Protein AF-A0A0A9XYW3-F1 (afdb_monomer)

InterPro domains:
  IPR026983 Dynein heavy chain [PTHR22878] (1-136)
  IPR041228 Dynein heavy cha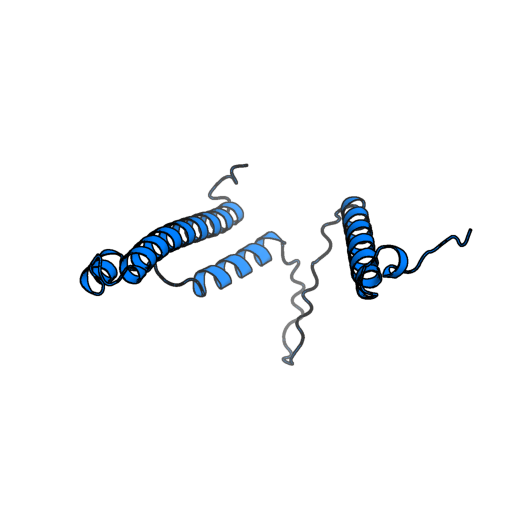in, C-terminal domain [PF18199] (24-136)

Structure (mmCIF, N/CA/C/O backbone):
data_AF-A0A0A9XYW3-F1
#
_entry.id   AF-A0A0A9XYW3-F1
#
loop_
_atom_site.group_PDB
_atom_site.id
_atom_site.type_symbol
_atom_site.label_atom_id
_atom_site.label_alt_id
_atom_site.label_comp_id
_atom_site.label_asym_id
_atom_site.label_entity_id
_atom_site.label_seq_id
_atom_site.pdbx_PDB_ins_code
_atom_site.Cartn_x
_atom_site.Cartn_y
_atom_site.Cartn_z
_atom_site.occupancy
_atom_site.B_iso_or_equiv
_atom_site.auth_seq_id
_atom_site.auth_comp_id
_atom_site.auth_asym_id
_atom_site.auth_atom_id
_atom_site.pdbx_PDB_model_num
ATOM 1 N N . MET A 1 1 ? 27.146 37.185 -13.559 1.00 52.38 1 MET A N 1
ATOM 2 C CA . MET A 1 1 ? 26.652 36.543 -12.320 1.00 52.38 1 MET A CA 1
ATOM 3 C C . MET A 1 1 ? 27.098 35.086 -12.322 1.00 52.38 1 MET A C 1
ATOM 5 O O . MET A 1 1 ? 27.150 34.527 -13.413 1.00 52.38 1 MET A O 1
ATOM 9 N N . PRO A 1 2 ? 27.485 34.499 -11.175 1.00 65.06 2 PRO A N 1
ATOM 10 C CA . PRO A 1 2 ? 27.955 33.113 -11.108 1.00 65.06 2 PRO A CA 1
ATOM 11 C C . PRO A 1 2 ? 26.846 32.137 -11.528 1.00 65.06 2 PRO A C 1
ATOM 13 O O . PRO A 1 2 ? 25.679 32.356 -11.212 1.00 65.06 2 PRO A O 1
ATOM 16 N N . SER A 1 3 ? 27.208 31.081 -12.260 1.00 76.69 3 SER A N 1
ATOM 17 C CA . SER A 1 3 ? 26.272 30.118 -12.864 1.00 76.69 3 SER A CA 1
ATOM 18 C C . SER A 1 3 ? 25.582 29.198 -11.855 1.00 76.69 3 SER A C 1
ATOM 20 O O . SER A 1 3 ? 24.537 28.632 -12.166 1.00 76.69 3 SER A O 1
ATOM 22 N N . GLN A 1 4 ? 26.133 29.062 -10.647 1.00 77.19 4 GLN A N 1
ATOM 23 C CA . GLN A 1 4 ? 25.564 28.248 -9.580 1.00 77.19 4 GLN A CA 1
ATOM 24 C C . GLN A 1 4 ? 25.598 29.029 -8.268 1.00 77.19 4 GLN A C 1
ATOM 26 O O . GLN A 1 4 ? 26.661 29.419 -7.787 1.00 77.19 4 GLN A O 1
ATOM 31 N N . GLN A 1 5 ? 24.414 29.300 -7.719 1.00 80.12 5 GLN A N 1
ATOM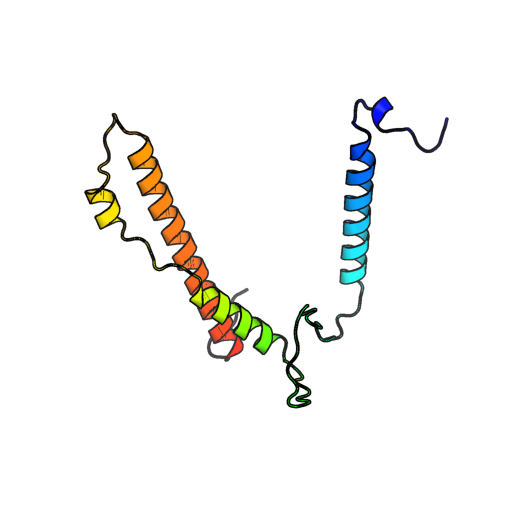 32 C CA . GLN A 1 5 ? 24.243 30.003 -6.450 1.00 80.12 5 GLN A CA 1
ATOM 33 C C . GLN A 1 5 ? 24.020 28.984 -5.326 1.00 80.12 5 GLN A C 1
ATOM 35 O O . GLN A 1 5 ? 23.242 28.045 -5.515 1.00 80.12 5 GLN A O 1
ATOM 40 N N . PRO A 1 6 ? 24.673 29.143 -4.161 1.00 81.19 6 PRO A N 1
ATOM 41 C CA . PRO A 1 6 ? 24.457 28.246 -3.037 1.00 81.19 6 PRO A CA 1
ATOM 42 C C . PRO A 1 6 ? 23.024 28.398 -2.488 1.00 81.19 6 PRO A C 1
ATOM 44 O O . PRO A 1 6 ? 22.461 29.496 -2.525 1.00 81.19 6 PRO A O 1
ATOM 47 N N . PRO A 1 7 ? 22.428 27.322 -1.940 1.00 82.00 7 PRO A N 1
ATOM 48 C CA . PRO A 1 7 ? 21.039 27.312 -1.461 1.00 82.00 7 PRO A CA 1
ATOM 49 C C . PRO A 1 7 ? 20.759 28.342 -0.352 1.00 82.00 7 PRO A C 1
ATOM 51 O O . PRO A 1 7 ? 19.620 28.780 -0.194 1.00 82.00 7 PRO A O 1
ATOM 54 N N . SER A 1 8 ? 21.795 28.805 0.355 1.00 83.56 8 SER A N 1
ATOM 55 C CA . SER A 1 8 ? 21.708 29.859 1.372 1.00 83.56 8 SER A CA 1
ATOM 56 C C . SER A 1 8 ? 21.204 31.201 0.829 1.00 83.56 8 SER A C 1
ATOM 58 O O . SER A 1 8 ? 20.541 31.935 1.557 1.00 83.56 8 SER A O 1
ATOM 60 N N . VAL A 1 9 ? 21.432 31.502 -0.456 1.00 84.19 9 VAL A N 1
ATOM 61 C CA . VAL A 1 9 ? 20.918 32.718 -1.122 1.00 84.19 9 VAL A CA 1
ATOM 62 C C . VAL A 1 9 ? 19.386 32.711 -1.210 1.00 84.19 9 VAL A C 1
ATOM 64 O O . VAL A 1 9 ? 18.762 33.767 -1.243 1.00 84.19 9 VAL A O 1
ATOM 67 N N . PHE A 1 10 ? 18.775 31.525 -1.183 1.00 82.88 10 PHE A N 1
ATOM 68 C CA . PHE A 1 10 ? 17.325 31.324 -1.188 1.00 82.88 10 PHE A CA 1
ATOM 69 C C . PHE A 1 10 ? 16.763 30.997 0.208 1.00 82.88 10 PHE A C 1
ATOM 71 O O . PHE A 1 10 ? 15.613 30.578 0.321 1.00 82.88 10 PHE A O 1
ATOM 78 N N . GLY A 1 11 ? 17.561 31.151 1.273 1.00 88.00 11 GLY A N 1
ATOM 79 C CA . GLY A 1 11 ? 17.157 30.814 2.644 1.00 88.00 11 GLY A CA 1
ATOM 80 C C . GLY A 1 11 ? 17.055 29.308 2.922 1.00 88.00 11 GLY A C 1
ATOM 81 O O . GLY A 1 11 ? 16.433 28.906 3.903 1.00 88.00 11 GLY A O 1
ATOM 82 N N . LEU A 1 12 ? 17.644 28.467 2.067 1.00 89.06 12 LEU A N 1
ATOM 83 C CA . LEU A 1 12 ? 17.619 27.010 2.188 1.00 89.06 12 LEU A CA 1
ATOM 84 C C . LEU A 1 12 ? 18.907 26.484 2.840 1.00 89.06 12 LEU A C 1
ATOM 86 O O . LEU A 1 12 ? 19.993 27.037 2.657 1.00 89.06 12 LEU A O 1
ATOM 90 N N . HIS A 1 13 ? 18.792 25.371 3.569 1.00 91.00 13 HIS A N 1
ATOM 91 C CA . HIS A 1 13 ? 19.948 24.662 4.126 1.00 91.00 13 HIS A CA 1
ATOM 92 C C . HIS A 1 13 ? 20.792 24.036 3.005 1.00 91.00 13 HIS A C 1
ATOM 94 O O . HIS A 1 13 ? 20.263 23.620 1.978 1.00 91.00 13 HIS A O 1
ATOM 100 N N . GLU A 1 14 ? 22.094 23.866 3.230 1.00 84.81 14 GLU A N 1
ATOM 101 C CA . GLU A 1 14 ? 23.035 23.204 2.310 1.00 84.81 14 GLU A CA 1
ATOM 102 C C . GLU A 1 14 ? 22.575 21.809 1.820 1.00 84.81 14 GLU A C 1
ATOM 104 O O . GLU A 1 14 ? 22.773 21.455 0.657 1.00 84.81 14 GLU A O 1
ATOM 109 N N . ASN A 1 15 ? 21.820 21.065 2.643 1.00 88.38 15 ASN A N 1
ATOM 110 C CA . ASN A 1 15 ? 21.233 19.762 2.303 1.00 88.38 15 ASN A CA 1
ATOM 111 C C . ASN A 1 15 ? 20.158 19.842 1.206 1.00 88.38 15 ASN A C 1
ATOM 113 O O . ASN A 1 15 ? 19.783 18.819 0.625 1.00 88.38 15 ASN A O 1
ATOM 117 N N . ALA A 1 16 ? 19.653 21.040 0.899 1.00 89.62 16 ALA A N 1
ATOM 118 C CA . ALA A 1 16 ? 18.752 21.253 -0.225 1.00 89.62 16 ALA A CA 1
ATOM 119 C C . ALA A 1 16 ? 19.433 20.909 -1.556 1.00 89.62 16 ALA A C 1
ATOM 121 O O . ALA A 1 16 ? 18.764 20.386 -2.447 1.00 89.62 16 ALA A O 1
ATOM 122 N N . ASN A 1 17 ? 20.752 21.121 -1.670 1.00 89.12 17 ASN A N 1
ATOM 123 C CA . ASN A 1 17 ? 21.495 20.732 -2.866 1.00 89.12 17 ASN A CA 1
ATOM 124 C C . ASN A 1 17 ? 21.572 19.202 -2.996 1.00 89.12 17 ASN A C 1
ATOM 126 O O . ASN A 1 17 ? 21.240 18.669 -4.046 1.00 89.12 17 ASN A O 1
ATOM 130 N N . ILE A 1 18 ? 21.852 18.485 -1.899 1.00 91.56 18 ILE A N 1
ATOM 131 C CA . ILE A 1 18 ? 21.848 17.008 -1.871 1.00 91.56 18 ILE A CA 1
ATOM 132 C C . ILE A 1 18 ? 20.467 16.453 -2.251 1.00 91.56 18 ILE A C 1
ATOM 134 O O . ILE A 1 18 ? 20.360 15.531 -3.052 1.00 91.56 18 ILE A O 1
ATOM 138 N N . THR A 1 19 ? 19.392 17.030 -1.705 1.00 93.12 19 THR A N 1
ATOM 139 C CA . THR A 1 19 ? 18.014 16.587 -1.988 1.00 93.12 19 THR A CA 1
ATOM 140 C C . THR A 1 19 ? 17.621 16.837 -3.445 1.00 93.12 19 THR A C 1
ATOM 142 O O . THR A 1 19 ? 16.872 16.056 -4.033 1.00 93.12 19 THR A O 1
ATOM 145 N N . LYS A 1 20 ? 18.092 17.944 -4.028 1.00 92.19 20 LYS A N 1
ATOM 146 C CA . LYS A 1 20 ? 17.910 18.240 -5.449 1.00 92.19 20 LYS A CA 1
ATOM 147 C C . LYS A 1 20 ? 18.657 17.214 -6.300 1.00 92.19 20 LYS A C 1
ATOM 149 O O . LYS A 1 20 ? 18.027 16.579 -7.137 1.00 92.19 20 LYS A O 1
ATOM 154 N N . ASP A 1 21 ? 19.942 17.010 -6.034 1.00 93.62 21 ASP A N 1
ATOM 155 C CA . ASP A 1 21 ? 20.793 16.129 -6.832 1.00 93.62 21 ASP A CA 1
ATOM 156 C C . ASP A 1 21 ? 20.331 14.658 -6.746 1.00 93.62 21 ASP A C 1
ATOM 158 O O . ASP A 1 21 ? 20.282 13.972 -7.764 1.00 93.62 21 ASP A O 1
ATOM 162 N N . ASP A 1 22 ? 19.886 14.181 -5.574 1.00 95.94 22 ASP A N 1
ATOM 163 C CA . ASP A 1 2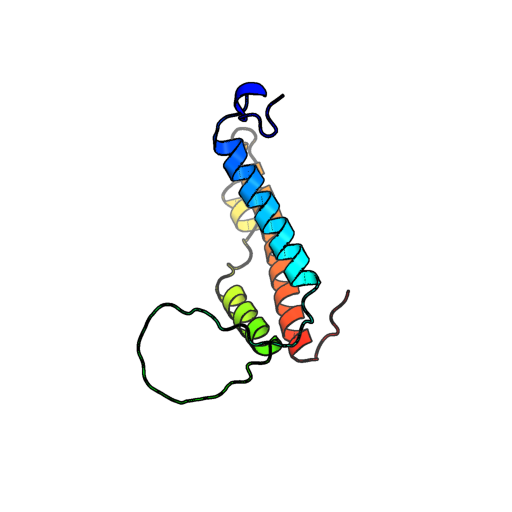2 ? 19.278 12.845 -5.414 1.00 95.94 22 ASP A CA 1
ATOM 164 C C . ASP A 1 22 ? 17.957 12.716 -6.191 1.00 95.94 22 ASP A C 1
ATOM 166 O O . ASP A 1 22 ? 17.717 11.702 -6.852 1.00 95.94 22 ASP A O 1
ATOM 170 N N . ARG A 1 23 ? 17.109 13.753 -6.178 1.00 95.12 23 ARG A N 1
ATOM 171 C CA . ARG A 1 23 ? 15.869 13.762 -6.968 1.00 95.12 23 ARG A CA 1
ATOM 172 C C . ARG A 1 23 ? 16.168 13.715 -8.466 1.00 95.12 23 ARG A C 1
ATOM 174 O O . ARG A 1 23 ? 15.554 12.912 -9.170 1.00 95.12 23 ARG A O 1
ATOM 181 N N . ASP A 1 24 ? 17.095 14.542 -8.937 1.00 96.06 24 ASP A N 1
ATOM 182 C CA . ASP A 1 24 ? 17.464 14.638 -10.351 1.00 96.06 24 ASP A CA 1
ATOM 183 C C . ASP A 1 24 ? 18.115 13.329 -10.833 1.00 96.06 24 ASP A C 1
ATOM 185 O O . ASP A 1 24 ? 17.744 12.799 -11.883 1.00 96.06 24 ASP A O 1
ATOM 189 N N . ALA A 1 25 ? 19.000 12.734 -10.024 1.00 96.69 25 ALA A N 1
ATOM 190 C CA . ALA A 1 25 ? 19.606 11.435 -10.308 1.00 96.69 25 ALA A CA 1
ATOM 191 C C . ALA A 1 25 ? 18.558 10.315 -10.400 1.00 96.69 25 ALA A C 1
ATOM 193 O O . ALA A 1 25 ? 18.575 9.529 -11.350 1.00 96.69 25 ALA A O 1
ATOM 194 N N . ARG A 1 26 ? 17.604 10.252 -9.458 1.00 95.88 26 ARG A N 1
ATOM 195 C CA . ARG A 1 26 ? 16.501 9.272 -9.498 1.00 95.88 26 ARG A CA 1
ATOM 196 C C . ARG A 1 26 ? 15.611 9.464 -10.716 1.00 95.88 26 ARG A C 1
ATOM 198 O O . ARG A 1 26 ? 15.184 8.480 -11.316 1.00 95.88 26 ARG A O 1
ATOM 205 N N . LEU A 1 27 ? 15.327 10.710 -11.086 1.00 96.75 27 LEU A N 1
ATOM 206 C CA . LEU A 1 27 ? 14.535 11.022 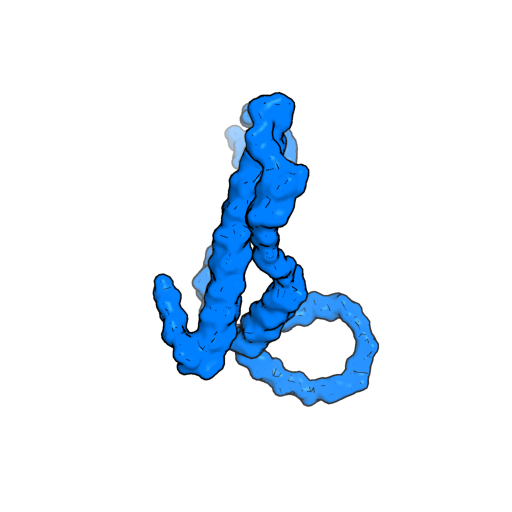-12.270 1.00 96.75 27 LEU A CA 1
ATOM 207 C C . LEU A 1 27 ? 15.235 10.528 -13.539 1.00 96.75 27 LEU A C 1
ATOM 209 O O . LEU A 1 27 ? 14.606 9.844 -14.345 1.00 96.75 27 LEU A O 1
ATOM 213 N N . LEU A 1 28 ? 16.533 10.804 -13.685 1.00 96.44 28 LEU A N 1
ATOM 214 C CA . LEU A 1 28 ? 17.326 10.349 -14.827 1.00 96.44 28 LEU A CA 1
ATOM 215 C C . LEU A 1 28 ? 17.401 8.819 -14.879 1.00 96.44 28 LEU A C 1
ATOM 217 O O . LEU A 1 28 ? 17.185 8.228 -15.939 1.00 96.44 28 LEU A O 1
ATOM 221 N N . LEU A 1 29 ? 17.650 8.167 -13.741 1.00 95.56 29 LEU A N 1
ATOM 222 C CA . LEU A 1 29 ? 17.716 6.709 -13.656 1.00 95.56 29 LEU A CA 1
ATOM 223 C C . LEU A 1 29 ? 16.380 6.065 -14.056 1.00 95.56 29 LEU A C 1
ATOM 225 O O . LEU A 1 29 ? 16.363 5.135 -14.859 1.00 95.56 29 LEU A O 1
ATOM 229 N N . ASN A 1 30 ? 15.259 6.601 -13.565 1.00 93.06 30 ASN A N 1
ATOM 230 C CA . ASN A 1 30 ? 13.924 6.137 -13.940 1.00 93.06 30 ASN A CA 1
ATOM 231 C C . ASN A 1 30 ? 13.647 6.354 -15.430 1.00 93.06 30 ASN A C 1
ATOM 233 O O . ASN A 1 30 ? 13.170 5.440 -16.098 1.00 93.06 30 ASN A O 1
ATOM 237 N N . ALA A 1 31 ? 13.978 7.529 -15.972 1.00 93.06 31 ALA A N 1
ATOM 238 C CA . ALA A 1 31 ? 13.818 7.814 -17.396 1.00 93.06 31 ALA A CA 1
ATOM 239 C C . ALA A 1 31 ? 14.650 6.855 -18.262 1.00 93.06 31 ALA A C 1
ATOM 241 O O . ALA A 1 31 ? 14.165 6.354 -19.272 1.00 93.06 31 ALA A O 1
ATOM 242 N N . THR A 1 32 ? 15.870 6.539 -17.831 1.00 92.88 32 THR A N 1
ATOM 243 C CA . THR A 1 32 ? 16.749 5.584 -18.517 1.00 92.88 32 THR A CA 1
ATOM 244 C C . THR A 1 32 ? 16.198 4.161 -18.445 1.00 92.88 32 THR A C 1
ATOM 246 O O . THR A 1 32 ? 16.206 3.445 -19.439 1.00 92.88 32 THR A O 1
ATOM 249 N N . LEU A 1 33 ? 15.665 3.741 -17.296 1.00 88.81 33 LEU A N 1
ATOM 250 C CA . LEU A 1 33 ? 15.034 2.427 -17.146 1.00 88.81 33 LEU A CA 1
ATOM 251 C C . LEU A 1 33 ? 13.799 2.290 -18.051 1.00 88.81 33 LEU A C 1
ATOM 253 O O . LEU A 1 33 ? 13.571 1.225 -18.618 1.00 88.81 33 LEU A O 1
ATOM 257 N N . LEU A 1 34 ? 13.030 3.369 -18.232 1.00 87.75 34 LEU A N 1
ATOM 258 C CA . LEU A 1 34 ? 11.875 3.393 -19.135 1.00 87.75 34 LEU A CA 1
ATOM 259 C C . LEU A 1 34 ? 12.261 3.289 -20.618 1.00 87.75 34 LEU A C 1
ATOM 261 O O . LEU A 1 34 ? 11.486 2.736 -21.396 1.00 87.75 34 LEU A O 1
ATOM 265 N N . THR A 1 35 ? 13.422 3.815 -21.020 1.00 87.50 35 THR A N 1
ATOM 266 C CA . THR A 1 35 ? 13.901 3.747 -22.412 1.00 87.50 35 THR A CA 1
ATOM 267 C C . THR A 1 35 ? 14.686 2.478 -22.719 1.00 87.50 35 THR A C 1
ATOM 269 O O . THR A 1 35 ? 14.836 2.123 -23.890 1.00 87.50 35 THR A O 1
ATOM 272 N N . GLN A 1 36 ? 15.172 1.768 -21.698 1.00 83.44 36 GLN A N 1
ATOM 273 C CA . GLN A 1 36 ? 15.831 0.484 -21.894 1.00 83.44 36 GLN A CA 1
ATOM 274 C C . GLN A 1 36 ? 14.842 -0.538 -22.478 1.00 83.44 36 GLN A C 1
ATOM 276 O O . GLN A 1 36 ? 13.742 -0.715 -21.940 1.00 83.44 36 GLN A O 1
ATOM 281 N N . PRO A 1 37 ? 15.209 -1.252 -23.563 1.00 79.00 37 PRO A N 1
ATOM 282 C CA . PRO A 1 37 ? 14.400 -2.353 -24.050 1.00 79.00 37 PRO A CA 1
ATOM 283 C C . PRO A 1 37 ? 14.308 -3.375 -22.922 1.00 79.00 37 PRO A C 1
ATOM 285 O O . PRO A 1 37 ? 15.321 -3.922 -22.487 1.00 79.00 37 PRO A O 1
ATOM 288 N N . ARG A 1 38 ? 13.089 -3.626 -22.434 1.00 64.38 38 ARG A N 1
ATOM 289 C CA . ARG A 1 38 ? 12.818 -4.667 -21.440 1.00 64.38 38 ARG A CA 1
ATOM 290 C C . ARG A 1 38 ? 12.994 -6.032 -22.107 1.00 64.38 38 ARG A C 1
ATOM 292 O O . ARG A 1 38 ? 12.024 -6.743 -22.347 1.00 64.38 38 ARG A O 1
ATOM 299 N N . GLN A 1 39 ? 14.231 -6.406 -22.431 1.00 55.12 39 GLN A N 1
ATOM 300 C CA . GLN A 1 39 ? 14.577 -7.816 -22.485 1.00 55.12 39 GLN A CA 1
ATOM 301 C C . GLN A 1 39 ? 14.247 -8.368 -21.101 1.00 55.12 39 GLN A C 1
ATOM 303 O O . GLN A 1 39 ? 14.482 -7.703 -20.093 1.00 55.12 39 GLN A O 1
ATOM 308 N N . SER A 1 40 ? 13.633 -9.543 -21.042 1.00 51.44 40 SER A N 1
ATOM 309 C CA . SER A 1 40 ? 13.377 -10.260 -19.797 1.00 51.44 40 SER A CA 1
ATOM 310 C C . SER A 1 40 ? 14.714 -10.682 -19.172 1.00 51.44 40 SER A C 1
ATOM 312 O O . SER A 1 40 ? 15.084 -11.851 -19.198 1.00 51.44 40 SER A O 1
ATOM 314 N N . SER A 1 41 ? 15.498 -9.720 -18.690 1.00 45.12 41 SER A N 1
ATOM 315 C CA . SER A 1 41 ? 16.769 -9.942 -18.032 1.00 45.12 41 SER A CA 1
ATOM 316 C C . SER A 1 41 ? 16.481 -10.256 -16.575 1.00 45.12 41 SER A C 1
ATOM 318 O O . SER A 1 41 ? 15.949 -9.423 -15.838 1.00 45.12 41 SER A O 1
ATOM 320 N N . SER A 1 42 ? 16.813 -11.488 -16.205 1.00 45.31 42 SER A N 1
ATOM 321 C CA . SER A 1 42 ? 16.915 -12.023 -14.856 1.00 45.31 42 SER A CA 1
ATOM 322 C C . SER A 1 42 ? 17.178 -10.955 -13.798 1.00 45.31 42 SER A C 1
ATOM 324 O O . SER A 1 42 ? 18.235 -10.326 -13.768 1.00 45.31 42 SER A O 1
ATOM 326 N N . PHE A 1 43 ? 16.223 -10.799 -12.886 1.00 44.56 43 PHE A N 1
ATOM 327 C CA . PHE A 1 43 ? 16.457 -10.130 -11.617 1.00 44.56 43 PHE A CA 1
ATOM 328 C C . PHE A 1 43 ? 17.375 -11.037 -10.788 1.00 44.56 43 PHE A C 1
ATOM 330 O O . PHE A 1 43 ? 16.919 -12.000 -10.173 1.00 44.56 43 PHE A O 1
ATOM 337 N N . ILE A 1 44 ? 18.685 -10.784 -10.834 1.00 44.94 44 ILE A N 1
ATOM 338 C CA . ILE A 1 44 ? 19.644 -11.398 -9.915 1.00 44.94 44 ILE A CA 1
ATOM 339 C C . ILE A 1 44 ? 19.333 -10.834 -8.533 1.00 44.94 44 ILE A C 1
ATOM 341 O O . ILE A 1 44 ? 19.599 -9.671 -8.235 1.00 44.94 44 ILE A O 1
ATOM 345 N N . SER A 1 45 ? 18.727 -11.664 -7.692 1.00 48.53 45 SER A N 1
ATOM 346 C CA . SER A 1 45 ? 18.585 -11.387 -6.274 1.00 48.53 45 SER A CA 1
ATOM 347 C C . SER A 1 45 ? 19.976 -11.338 -5.647 1.00 48.53 45 SER A C 1
ATOM 349 O O . SER A 1 45 ? 20.638 -12.367 -5.510 1.00 48.53 45 SER A O 1
ATOM 351 N N . SER A 1 46 ? 20.419 -10.153 -5.236 1.00 42.50 46 SER A N 1
ATOM 352 C CA . SER A 1 46 ? 21.527 -9.991 -4.299 1.00 42.50 46 SER A CA 1
ATOM 353 C C . SER A 1 46 ? 21.094 -10.495 -2.920 1.00 42.50 46 SER A C 1
ATOM 355 O O . SER A 1 46 ? 20.677 -9.725 -2.057 1.00 42.50 46 SER A O 1
ATOM 357 N N . SER A 1 47 ? 21.148 -11.811 -2.727 1.00 44.75 47 SER A N 1
ATOM 358 C CA . SER A 1 47 ? 21.131 -12.445 -1.414 1.00 44.75 47 SER A CA 1
ATOM 359 C C . SER A 1 47 ? 22.539 -12.379 -0.825 1.00 44.75 47 SER A C 1
ATOM 361 O O . SER A 1 47 ? 23.411 -13.184 -1.156 1.00 44.75 47 SER A O 1
ATOM 363 N N . THR A 1 48 ? 22.785 -11.397 0.033 1.00 42.94 48 THR A N 1
ATOM 364 C CA . THR A 1 48 ? 23.925 -11.405 0.947 1.00 42.94 48 THR A CA 1
ATOM 365 C C . THR A 1 48 ? 23.734 -12.512 1.987 1.00 42.94 48 THR A C 1
ATOM 367 O O . THR A 1 48 ? 22.721 -12.534 2.680 1.00 42.94 48 THR A O 1
ATOM 370 N N . SER A 1 49 ? 24.760 -13.368 2.114 1.00 44.12 49 SER A N 1
ATOM 371 C CA . SER A 1 49 ? 24.982 -14.442 3.110 1.00 44.12 49 SER A CA 1
ATOM 372 C C . SER A 1 49 ? 24.027 -15.650 3.034 1.00 44.12 49 SER A C 1
ATOM 374 O O . SER A 1 49 ? 22.823 -15.490 2.946 1.00 44.12 49 SER A O 1
ATOM 376 N N . SER A 1 50 ? 24.455 -16.913 3.067 1.00 42.09 50 SER A N 1
ATOM 377 C CA . SER A 1 50 ? 25.756 -17.524 3.356 1.00 42.09 50 SER A CA 1
ATOM 378 C C . SER A 1 50 ? 25.681 -19.017 3.002 1.00 42.09 50 SER A C 1
ATOM 380 O O . SER A 1 50 ? 24.701 -19.675 3.330 1.00 42.09 50 SER A O 1
ATOM 382 N N . HIS A 1 51 ? 26.727 -19.518 2.341 1.00 40.97 51 HIS A N 1
ATOM 383 C CA . HIS A 1 51 ? 27.226 -20.901 2.348 1.00 40.97 51 HIS A CA 1
ATOM 384 C C . HIS A 1 51 ? 26.207 -22.050 2.543 1.00 40.97 51 HIS A C 1
ATOM 386 O O . HIS A 1 51 ? 25.938 -22.481 3.659 1.00 40.97 51 HIS A O 1
ATOM 392 N N . SER A 1 52 ? 25.769 -22.666 1.444 1.00 38.25 52 SER A N 1
ATOM 393 C CA . SER A 1 52 ? 25.791 -24.131 1.342 1.00 38.25 52 SER A CA 1
ATOM 394 C C . SER A 1 52 ? 25.784 -24.570 -0.122 1.00 38.25 52 SER A C 1
ATOM 396 O O . SER A 1 52 ? 24.961 -24.172 -0.941 1.00 38.25 52 SER A O 1
ATOM 398 N N . THR A 1 53 ? 26.789 -25.367 -0.448 1.00 43.00 53 THR A N 1
ATOM 399 C CA . THR A 1 53 ? 26.972 -26.102 -1.692 1.00 43.00 53 THR A CA 1
ATOM 400 C C . THR A 1 53 ? 25.817 -27.070 -1.923 1.00 43.00 53 THR A C 1
ATOM 402 O O . THR A 1 53 ? 25.704 -28.047 -1.190 1.00 43.00 53 THR A O 1
ATOM 405 N N . SER A 1 54 ? 24.998 -26.855 -2.952 1.00 34.72 54 SER A N 1
ATOM 406 C CA . SER A 1 54 ? 24.389 -27.946 -3.724 1.00 34.72 54 SER A CA 1
ATOM 407 C C . SER A 1 54 ? 23.620 -27.410 -4.933 1.00 34.72 54 SER A C 1
ATOM 409 O O . SER A 1 54 ? 22.852 -26.464 -4.840 1.00 34.72 54 SER A O 1
ATOM 411 N N . VAL A 1 55 ? 23.855 -28.072 -6.064 1.00 34.94 55 VAL A N 1
ATOM 412 C CA . VAL A 1 55 ? 23.079 -28.025 -7.305 1.00 34.94 55 VAL A CA 1
ATOM 413 C C . VAL A 1 55 ? 22.990 -26.653 -7.972 1.00 34.94 55 VAL A C 1
ATOM 415 O O . VAL A 1 55 ? 22.134 -25.813 -7.728 1.00 34.94 55 VAL A O 1
ATOM 418 N N . GLN A 1 56 ? 23.881 -26.533 -8.944 1.00 34.94 56 GLN A N 1
ATOM 419 C CA . GLN A 1 56 ? 23.765 -25.825 -10.207 1.00 34.94 56 GLN A CA 1
ATOM 420 C C . GLN A 1 56 ? 22.403 -26.103 -10.885 1.00 34.94 56 GLN A C 1
ATOM 422 O O . GLN A 1 56 ? 22.330 -26.751 -11.923 1.00 34.94 56 GLN A O 1
ATOM 427 N N . GLN A 1 57 ? 21.300 -25.639 -10.297 1.00 38.00 57 GLN A N 1
ATOM 428 C CA . GLN A 1 57 ? 20.021 -25.536 -10.974 1.00 38.00 57 GLN A CA 1
ATOM 429 C C . GLN A 1 57 ? 19.969 -24.130 -11.552 1.00 38.00 57 GLN A C 1
ATOM 431 O O . GLN A 1 57 ? 19.645 -23.147 -10.893 1.00 38.00 57 GLN A O 1
ATOM 436 N N . SER A 1 58 ? 20.377 -24.054 -12.814 1.00 39.59 58 SER A N 1
ATOM 437 C CA . SER A 1 58 ? 19.924 -23.036 -13.749 1.00 39.59 58 SER A CA 1
ATOM 438 C C . SER A 1 58 ? 18.396 -22.975 -13.672 1.00 39.59 58 SER A C 1
ATOM 440 O O . SER A 1 58 ? 17.691 -23.732 -14.333 1.00 39.59 58 SER A O 1
ATOM 442 N N . ILE A 1 59 ? 17.862 -22.126 -12.800 1.00 44.22 59 ILE A N 1
ATOM 443 C CA . ILE A 1 59 ? 16.443 -21.819 -12.811 1.00 44.22 59 ILE A CA 1
ATOM 444 C C . ILE A 1 59 ? 16.343 -20.508 -13.575 1.00 44.22 59 ILE A C 1
ATOM 446 O O . ILE A 1 59 ? 16.523 -19.420 -13.026 1.00 44.22 59 ILE A O 1
ATOM 450 N N . ASN A 1 60 ? 16.067 -20.636 -14.875 1.00 46.53 60 ASN A N 1
ATOM 451 C CA . ASN A 1 60 ? 15.171 -19.733 -15.591 1.00 46.53 60 ASN A CA 1
ATOM 452 C C . ASN A 1 60 ? 13.929 -19.528 -14.714 1.00 46.53 60 ASN A C 1
ATOM 454 O O . ASN A 1 60 ? 12.933 -20.236 -14.842 1.00 46.53 60 ASN A O 1
ATOM 458 N N . THR A 1 61 ? 14.038 -18.671 -13.703 1.00 56.09 61 THR A N 1
ATOM 459 C CA . THR A 1 61 ? 12.985 -18.521 -12.712 1.00 56.09 61 THR A CA 1
ATOM 460 C C . THR A 1 61 ? 12.049 -17.536 -13.347 1.00 56.09 61 THR A C 1
ATOM 462 O O . THR A 1 61 ? 12.297 -16.332 -13.307 1.00 56.09 61 THR A O 1
ATOM 465 N N . ASP A 1 62 ? 11.039 -18.068 -14.032 1.00 70.44 62 ASP A N 1
ATOM 466 C CA . ASP A 1 62 ? 10.004 -17.258 -14.646 1.00 70.44 62 ASP A CA 1
ATOM 467 C C . ASP A 1 62 ? 9.607 -16.151 -13.663 1.00 70.44 62 ASP A C 1
ATOM 469 O O . ASP A 1 62 ? 9.378 -16.445 -12.481 1.00 70.44 62 ASP A O 1
ATOM 473 N N . PRO A 1 63 ? 9.494 -14.887 -14.108 1.00 73.31 63 PRO A N 1
ATOM 474 C CA . PRO A 1 63 ? 9.137 -13.780 -13.219 1.00 73.31 63 PRO A CA 1
ATOM 475 C C . PRO A 1 63 ? 7.840 -14.081 -12.452 1.00 73.31 63 PRO A C 1
ATOM 477 O O . PRO A 1 63 ? 7.671 -13.688 -11.302 1.00 73.31 63 PRO A O 1
ATOM 480 N N . LYS A 1 64 ? 6.961 -14.888 -13.053 1.00 78.25 64 LYS A N 1
ATOM 481 C CA . LYS A 1 64 ? 5.743 -15.430 -12.447 1.00 78.25 64 LYS A CA 1
ATOM 482 C C . LYS A 1 64 ? 6.010 -16.282 -11.196 1.00 78.25 64 LYS A C 1
ATOM 484 O O . LYS A 1 64 ? 5.310 -16.128 -10.200 1.00 78.25 64 LYS A O 1
ATOM 489 N N . CYS A 1 65 ? 7.021 -17.150 -11.209 1.00 76.44 65 CYS A N 1
ATOM 490 C CA . CYS A 1 65 ? 7.360 -18.017 -10.078 1.00 76.44 65 CYS A CA 1
ATOM 491 C C . CYS A 1 65 ? 7.919 -17.208 -8.892 1.00 76.44 65 CYS A C 1
ATOM 493 O O . CYS A 1 65 ? 7.522 -17.428 -7.747 1.00 76.44 65 CYS A O 1
ATOM 495 N N . VAL A 1 66 ? 8.752 -16.197 -9.166 1.00 83.19 66 VAL A N 1
ATOM 496 C CA . VAL A 1 66 ? 9.278 -15.279 -8.136 1.00 83.19 66 VAL A CA 1
ATOM 497 C C . VAL A 1 66 ? 8.153 -14.473 -7.483 1.00 83.19 66 VAL A C 1
ATOM 499 O O . VAL A 1 66 ? 8.093 -14.363 -6.254 1.00 83.19 66 VAL A O 1
ATOM 502 N N . VAL A 1 67 ? 7.219 -13.955 -8.288 1.00 84.56 67 VAL A N 1
ATOM 503 C CA . VAL A 1 67 ? 6.042 -13.232 -7.783 1.00 84.56 67 VAL A CA 1
ATOM 504 C C . VAL A 1 67 ? 5.160 -14.157 -6.944 1.00 84.56 67 VAL A C 1
ATOM 506 O O . VAL A 1 67 ? 4.729 -13.764 -5.862 1.00 84.56 67 VAL A O 1
ATOM 509 N N . LYS A 1 68 ? 4.951 -15.407 -7.379 1.00 84.56 68 LYS A N 1
ATOM 510 C CA . LYS A 1 68 ? 4.184 -16.409 -6.625 1.00 84.56 68 LYS A CA 1
ATOM 511 C C . LYS A 1 68 ? 4.825 -16.726 -5.272 1.00 84.56 68 LYS A C 1
ATOM 513 O O . LYS A 1 68 ? 4.132 -16.686 -4.259 1.00 84.56 68 LYS A O 1
ATOM 518 N N . SER A 1 69 ? 6.134 -16.986 -5.245 1.00 84.88 69 SER A N 1
ATOM 519 C CA . SER A 1 69 ? 6.900 -17.239 -4.015 1.00 84.88 69 SER A CA 1
ATOM 520 C C . SER A 1 69 ? 6.789 -16.065 -3.038 1.00 84.88 69 SER A C 1
ATOM 522 O O . SER A 1 69 ? 6.390 -16.232 -1.882 1.00 84.88 69 SER A O 1
ATOM 524 N N . THR A 1 70 ? 7.019 -14.847 -3.532 1.00 85.88 70 THR A N 1
ATOM 525 C CA . THR A 1 70 ? 6.902 -13.628 -2.725 1.00 85.88 70 THR A CA 1
ATOM 526 C C . THR A 1 70 ? 5.485 -13.457 -2.175 1.00 85.88 70 THR A C 1
ATOM 528 O O . THR A 1 70 ? 5.320 -13.212 -0.982 1.00 85.88 70 THR A O 1
ATOM 531 N N . ALA A 1 71 ? 4.451 -13.657 -3.000 1.00 85.12 71 ALA A N 1
ATOM 532 C CA . ALA A 1 71 ? 3.058 -13.578 -2.566 1.00 85.12 71 ALA A CA 1
ATOM 533 C C . ALA A 1 71 ? 2.735 -14.609 -1.472 1.00 85.12 71 ALA A C 1
ATOM 535 O O . ALA A 1 71 ? 2.098 -14.265 -0.478 1.00 85.12 71 ALA A O 1
ATOM 536 N N . THR A 1 72 ? 3.218 -15.851 -1.598 1.00 85.44 72 THR A N 1
ATOM 537 C CA . THR A 1 72 ? 3.029 -16.876 -0.558 1.00 85.44 72 THR A CA 1
ATOM 538 C C . THR A 1 72 ? 3.739 -16.528 0.746 1.00 85.44 72 THR A C 1
ATOM 540 O O . THR A 1 72 ? 3.161 -16.699 1.817 1.00 85.44 72 THR A O 1
ATOM 543 N N . HIS A 1 73 ? 4.948 -15.974 0.669 1.00 88.88 73 HIS A N 1
ATOM 544 C CA . HIS A 1 73 ? 5.696 -15.546 1.845 1.00 88.88 73 HIS A CA 1
ATOM 545 C C . HIS A 1 73 ? 5.018 -14.363 2.556 1.00 88.88 73 HIS A C 1
ATOM 547 O O . HIS A 1 73 ? 4.971 -14.324 3.784 1.00 88.88 73 HIS A O 1
ATOM 553 N N . VAL A 1 74 ? 4.429 -13.424 1.806 1.00 87.06 74 VAL A N 1
ATOM 554 C CA . VAL A 1 74 ? 3.633 -12.329 2.383 1.00 87.06 74 VAL A CA 1
ATOM 555 C C . VAL A 1 74 ? 2.357 -12.866 3.033 1.00 87.06 74 VAL A C 1
ATOM 557 O O . VAL A 1 74 ? 2.065 -12.494 4.165 1.00 87.06 74 VAL A O 1
ATOM 560 N N . LEU A 1 75 ? 1.637 -13.785 2.379 1.00 86.19 75 LEU A N 1
ATOM 561 C CA . LEU A 1 75 ? 0.429 -14.408 2.940 1.00 86.19 75 LEU A CA 1
ATOM 562 C C . LEU A 1 75 ? 0.695 -15.116 4.275 1.00 86.19 75 LEU A C 1
ATOM 564 O O . LEU A 1 75 ? -0.131 -15.032 5.175 1.00 86.19 75 LEU A O 1
ATOM 568 N N . GLN A 1 76 ? 1.852 -15.766 4.428 1.00 87.94 76 GLN A N 1
ATOM 569 C CA . GLN A 1 76 ? 2.244 -16.423 5.681 1.00 87.94 76 GLN A CA 1
ATOM 570 C C . GLN A 1 76 ? 2.524 -15.446 6.829 1.00 87.94 76 GLN A C 1
ATOM 572 O O . GLN A 1 76 ? 2.433 -15.830 7.991 1.00 87.94 76 GLN A O 1
ATOM 577 N N . ARG A 1 77 ? 2.886 -14.196 6.523 1.00 88.81 77 ARG A N 1
ATOM 578 C CA . ARG A 1 77 ? 3.194 -13.168 7.529 1.00 88.81 77 ARG A CA 1
ATOM 579 C C . ARG A 1 77 ? 1.991 -12.313 7.911 1.00 88.81 77 ARG A C 1
ATOM 581 O O . ARG A 1 77 ? 2.085 -11.556 8.876 1.00 88.81 77 ARG A O 1
ATOM 588 N N . LEU A 1 78 ? 0.897 -12.379 7.154 1.00 86.50 78 LEU A N 1
ATOM 589 C CA . LEU A 1 78 ? -0.277 -11.564 7.433 1.00 86.50 78 LEU A CA 1
ATOM 590 C C . LEU A 1 78 ? -1.017 -12.096 8.669 1.00 86.50 78 LEU A C 1
ATOM 592 O O 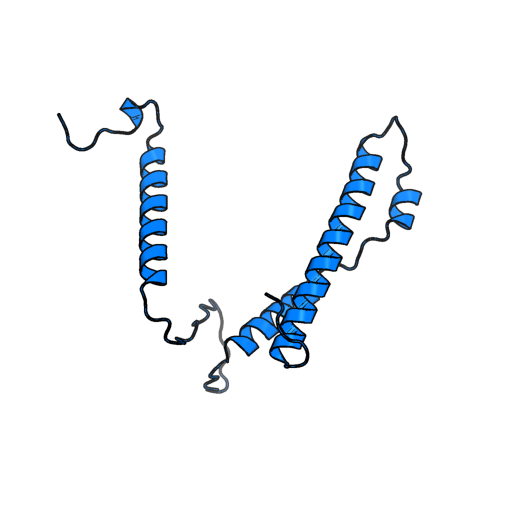. LEU A 1 78 ? -1.303 -13.292 8.742 1.00 86.50 78 LEU A O 1
ATOM 596 N N . PRO A 1 79 ? -1.355 -11.225 9.637 1.00 87.00 79 PRO A N 1
ATOM 597 C CA . PRO A 1 79 ? -2.190 -11.615 10.760 1.00 87.00 79 PRO A CA 1
ATOM 598 C C . PRO A 1 79 ? -3.616 -11.933 10.289 1.00 87.00 79 PRO A C 1
ATOM 600 O O . PRO A 1 79 ? -4.099 -11.402 9.285 1.00 87.00 79 PRO A O 1
ATOM 603 N N . SER A 1 80 ? -4.309 -12.787 11.042 1.00 86.06 80 SER A N 1
ATOM 604 C CA . SER A 1 80 ? -5.739 -13.030 10.847 1.00 86.06 80 SER A CA 1
ATOM 605 C C . SER A 1 80 ? -6.552 -11.760 11.103 1.00 86.06 80 SER A C 1
ATOM 607 O O . SER A 1 80 ? -6.125 -10.884 11.857 1.00 86.06 80 SER A O 1
ATOM 609 N N . LEU A 1 81 ? -7.754 -11.683 10.524 1.00 88.12 81 LEU A N 1
ATOM 610 C CA . LEU A 1 81 ? -8.670 -10.572 10.781 1.00 88.12 81 LEU A CA 1
ATOM 611 C C . LEU A 1 81 ? -8.959 -10.451 12.282 1.00 88.12 81 LEU A C 1
ATOM 613 O O . LEU A 1 81 ? -9.150 -11.448 12.982 1.00 88.12 81 LEU A O 1
ATOM 617 N N . TYR A 1 82 ? -9.018 -9.215 12.765 1.00 88.12 82 TYR A N 1
ATOM 618 C CA . TYR A 1 82 ? -9.352 -8.926 14.150 1.00 88.12 82 TYR A CA 1
ATOM 619 C C . TYR A 1 82 ? -10.833 -9.194 14.414 1.00 88.12 82 TYR A C 1
ATOM 621 O O . TYR A 1 82 ? -11.693 -8.818 13.616 1.00 88.12 82 TYR A O 1
ATOM 629 N N . ASN A 1 83 ? -11.149 -9.793 15.562 1.00 91.00 83 ASN A N 1
ATOM 630 C CA . ASN A 1 83 ? -12.534 -9.945 15.988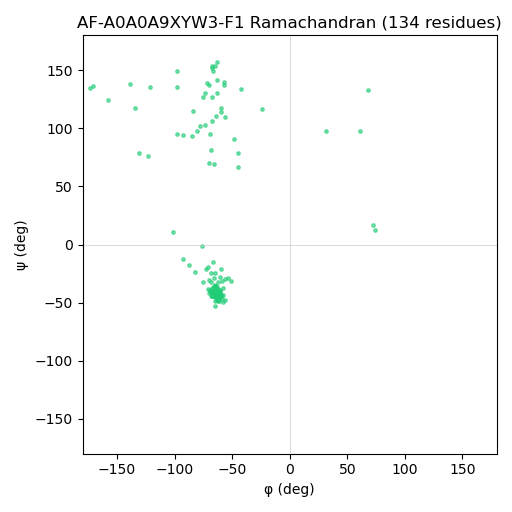 1.00 91.00 83 ASN A CA 1
ATOM 631 C C . ASN A 1 83 ? -13.049 -8.612 16.556 1.00 91.00 83 ASN A C 1
ATOM 633 O O . ASN A 1 83 ? -12.740 -8.242 17.689 1.00 91.00 83 ASN A O 1
ATOM 637 N N . ILE A 1 84 ? -13.832 -7.897 15.747 1.00 89.81 84 ILE A N 1
ATOM 638 C CA . ILE A 1 84 ? -14.388 -6.583 16.094 1.00 89.81 84 ILE A CA 1
ATOM 639 C C . ILE A 1 84 ? -15.351 -6.694 17.285 1.00 89.81 84 ILE A C 1
ATOM 641 O O . ILE A 1 84 ? -15.357 -5.810 18.135 1.00 89.81 84 ILE A O 1
ATOM 645 N N . GLU A 1 85 ? -16.118 -7.782 17.394 1.00 89.12 85 GLU A N 1
ATOM 646 C CA . GLU A 1 85 ? -17.075 -7.994 18.490 1.00 89.12 85 GLU A CA 1
ATOM 647 C C . GLU A 1 85 ? -16.355 -8.184 19.827 1.00 89.12 85 GLU A C 1
ATOM 649 O O . GLU A 1 85 ? -16.708 -7.548 20.817 1.00 89.12 85 GLU A O 1
ATOM 654 N N . ALA A 1 86 ? -15.290 -8.989 19.849 1.00 89.75 86 ALA A N 1
ATOM 655 C CA . ALA A 1 86 ? -14.471 -9.178 21.046 1.00 89.75 86 ALA A CA 1
ATOM 656 C C . ALA A 1 86 ? -13.775 -7.875 21.477 1.00 89.75 86 ALA A C 1
ATOM 658 O O . ALA A 1 86 ? -13.677 -7.581 22.669 1.00 89.75 86 ALA A O 1
ATOM 659 N N . ILE A 1 87 ? -13.318 -7.071 20.511 1.00 87.69 87 ILE A N 1
ATOM 660 C CA . ILE A 1 87 ? -12.728 -5.753 20.771 1.00 87.69 87 ILE A CA 1
ATOM 661 C C . ILE A 1 87 ? -13.781 -4.791 21.331 1.00 87.69 87 ILE A C 1
ATOM 663 O O . ILE A 1 87 ? -13.505 -4.112 22.316 1.00 87.69 87 ILE A O 1
ATOM 667 N N . ALA A 1 88 ? -14.985 -4.771 20.758 1.00 88.88 88 ALA A N 1
ATOM 668 C CA . ALA A 1 88 ? -16.087 -3.931 21.218 1.00 88.88 88 ALA A CA 1
ATOM 669 C C . ALA A 1 88 ? -16.576 -4.316 22.623 1.00 88.88 88 ALA A C 1
ATOM 671 O O . ALA A 1 88 ? -16.932 -3.438 23.404 1.00 88.88 88 ALA A O 1
ATOM 672 N N . GLN A 1 89 ? -16.563 -5.610 22.969 1.00 89.94 89 GLN A N 1
ATOM 673 C CA . GLN A 1 89 ? -16.882 -6.066 24.325 1.00 89.94 89 GLN A CA 1
ATOM 674 C C . GLN A 1 89 ? -15.807 -5.671 25.341 1.00 89.94 89 GLN A C 1
ATOM 676 O O . GLN A 1 89 ? -16.132 -5.296 26.464 1.00 89.94 89 GLN A O 1
ATOM 681 N N . LYS A 1 90 ? -14.528 -5.750 24.958 1.00 89.44 90 LYS A N 1
ATOM 682 C CA . LYS A 1 90 ? -13.410 -5.410 25.845 1.00 89.44 90 LYS A CA 1
ATOM 683 C C . LYS A 1 90 ? -13.232 -3.898 26.026 1.00 89.44 90 LYS A C 1
ATOM 685 O O . LYS A 1 90 ? -12.817 -3.470 27.098 1.00 89.44 90 LYS A O 1
ATOM 690 N N . TYR A 1 91 ? -13.547 -3.112 24.997 1.00 85.69 91 TYR A N 1
ATOM 691 C CA . TYR A 1 91 ? -13.412 -1.655 24.969 1.00 85.69 91 TYR A CA 1
ATOM 692 C C . TYR A 1 91 ? -14.714 -1.016 24.467 1.00 85.69 91 TYR A C 1
ATOM 694 O O . TYR A 1 91 ? -14.813 -0.647 23.291 1.00 85.69 91 TYR A O 1
ATOM 702 N N . PRO A 1 92 ? -15.737 -0.902 25.332 1.00 85.62 92 PRO A N 1
ATOM 703 C CA . PRO A 1 92 ? -16.999 -0.290 24.951 1.00 85.62 92 PRO A CA 1
ATOM 704 C C . PRO A 1 92 ? -16.816 1.194 24.617 1.00 85.62 92 PRO A C 1
ATOM 706 O O . PRO A 1 92 ? -15.914 1.880 25.109 1.00 85.62 92 PRO A O 1
ATOM 709 N N . ILE A 1 93 ? -17.710 1.699 23.770 1.00 83.62 93 ILE A N 1
ATOM 710 C CA . ILE A 1 93 ? -17.737 3.104 23.365 1.00 83.62 93 ILE A CA 1
ATOM 711 C C . ILE A 1 93 ? -18.269 3.923 24.544 1.00 83.62 93 ILE A C 1
ATOM 713 O O . ILE A 1 93 ? -19.470 3.947 24.805 1.00 83.62 93 ILE A O 1
ATOM 717 N N . VAL A 1 94 ? -17.365 4.594 25.257 1.00 86.94 94 VAL A N 1
ATOM 718 C CA . VAL A 1 94 ? -17.690 5.475 26.384 1.00 86.94 94 VAL A CA 1
ATOM 719 C C . VAL A 1 94 ? -17.161 6.873 26.086 1.00 86.94 94 VAL A C 1
ATOM 721 O O . VAL A 1 94 ? -16.030 7.032 25.637 1.00 86.94 94 VAL A O 1
ATOM 724 N N . TYR A 1 95 ? -17.968 7.901 26.358 1.00 77.88 95 TYR A N 1
ATOM 725 C CA . TYR A 1 95 ? -17.598 9.301 26.110 1.00 77.88 95 TYR A CA 1
ATOM 726 C C . TYR A 1 95 ? -16.321 9.732 26.855 1.00 77.88 95 TYR A C 1
ATOM 728 O O . TYR A 1 95 ? -15.556 10.554 26.358 1.00 77.88 95 TYR A O 1
ATOM 736 N N . THR A 1 96 ? -16.068 9.156 28.031 1.00 84.19 96 THR A N 1
ATOM 737 C CA . THR A 1 96 ? -14.888 9.450 28.855 1.00 84.19 96 THR A CA 1
ATOM 738 C C . THR A 1 96 ? -13.592 8.879 28.282 1.00 84.19 96 THR A C 1
ATOM 740 O O . THR A 1 96 ? -12.519 9.372 28.612 1.00 84.19 96 THR A O 1
ATOM 743 N N . GLU A 1 97 ? -13.676 7.868 27.415 1.00 81.81 97 GLU A N 1
ATOM 744 C CA . GLU A 1 97 ? -12.527 7.208 26.795 1.00 81.81 97 GLU A CA 1
ATOM 745 C C . GLU A 1 97 ? -12.639 7.277 25.270 1.00 81.81 97 GLU A C 1
ATOM 747 O O . GLU A 1 97 ? -12.957 6.304 24.581 1.00 81.81 97 GLU A O 1
ATOM 752 N N . SER A 1 98 ? -12.339 8.458 24.723 1.00 90.31 98 SER A N 1
ATOM 753 C CA . SER A 1 98 ? -12.383 8.718 23.278 1.00 90.31 98 SER A CA 1
ATOM 754 C C . SER A 1 98 ? -11.512 7.750 22.466 1.00 90.31 98 SER A C 1
ATOM 756 O O . SER A 1 98 ? -11.869 7.397 21.339 1.00 90.31 98 SER A O 1
ATOM 758 N N . MET A 1 99 ? -10.417 7.245 23.045 1.00 89.88 99 MET A N 1
ATOM 759 C CA . MET A 1 99 ? -9.494 6.330 22.371 1.00 89.88 99 MET A CA 1
ATOM 760 C C . MET A 1 99 ? -10.125 4.972 22.029 1.00 89.88 99 MET A C 1
ATOM 762 O O . MET A 1 99 ? -9.770 4.387 21.007 1.00 89.88 99 MET A O 1
ATOM 766 N N . ASN A 1 100 ? -11.111 4.496 22.799 1.00 91.12 100 ASN A N 1
ATOM 767 C CA . ASN A 1 100 ? -11.801 3.231 22.508 1.00 91.12 100 ASN A CA 1
ATOM 768 C C . ASN A 1 100 ? -12.575 3.315 21.185 1.00 91.12 100 ASN A C 1
ATOM 770 O O . ASN A 1 100 ? -12.608 2.361 20.407 1.00 91.12 100 ASN A O 1
ATOM 774 N N . THR A 1 101 ? -13.143 4.487 20.885 1.00 90.06 101 THR A N 1
ATOM 775 C CA . THR A 1 101 ? -13.852 4.721 19.619 1.00 90.06 101 THR A CA 1
ATOM 776 C C . THR A 1 101 ? -12.900 4.719 18.423 1.00 90.06 101 THR A C 1
ATOM 778 O O . THR A 1 101 ? -13.203 4.100 17.403 1.00 90.06 101 THR A O 1
ATOM 781 N N . VAL A 1 102 ? -11.718 5.330 18.572 1.00 92.88 102 VAL A N 1
ATOM 782 C CA . VAL A 1 102 ? -10.659 5.327 17.550 1.00 92.88 102 VAL A CA 1
ATOM 783 C C . VAL A 1 102 ? -10.138 3.911 17.331 1.00 92.88 102 VAL A C 1
ATOM 785 O O . VAL A 1 102 ? -10.003 3.483 16.189 1.00 92.88 102 VAL A O 1
ATOM 788 N N . LEU A 1 103 ? -9.913 3.152 18.405 1.00 92.38 103 LEU A N 1
ATOM 789 C CA . LEU A 1 103 ? -9.451 1.768 18.328 1.0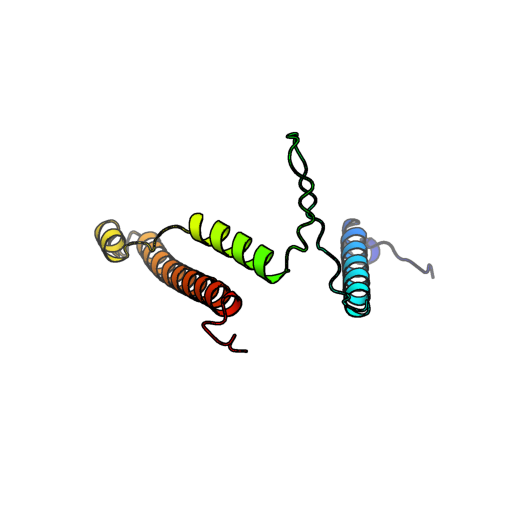0 92.38 103 LEU A CA 1
ATOM 790 C C . LEU A 1 103 ? -10.427 0.899 17.532 1.00 92.38 103 LEU A C 1
ATOM 792 O O . LEU A 1 103 ? -10.004 0.164 16.641 1.00 92.38 103 LEU A O 1
ATOM 796 N N . LEU A 1 104 ? -11.730 1.005 17.804 1.00 91.12 104 LEU A N 1
ATOM 797 C CA . LEU A 1 104 ? -12.742 0.235 17.083 1.00 91.12 104 LEU A CA 1
ATOM 798 C C . LEU A 1 104 ? -12.802 0.622 15.597 1.00 91.12 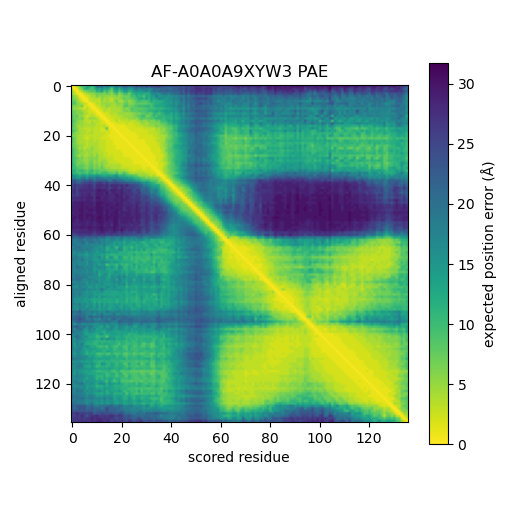104 LEU A C 1
ATOM 800 O O . LEU A 1 104 ? -12.867 -0.248 14.728 1.00 91.12 104 LEU A O 1
ATOM 804 N N . GLN A 1 105 ? -12.736 1.921 15.292 1.00 91.69 105 GLN A N 1
ATOM 805 C CA . GLN A 1 105 ? -12.724 2.419 13.914 1.00 91.69 105 GLN A CA 1
ATOM 806 C C . GLN A 1 105 ? -11.482 1.961 13.145 1.00 91.69 105 GLN A C 1
ATOM 808 O O . GLN A 1 105 ? -11.599 1.492 12.010 1.00 91.69 105 GLN A O 1
ATOM 813 N N . GLU A 1 106 ? -10.304 2.051 13.759 1.00 94.00 106 GLU A N 1
ATOM 814 C CA . GLU A 1 106 ? -9.056 1.591 13.157 1.00 94.00 106 GLU A CA 1
ATOM 815 C C . GLU A 1 106 ? -9.035 0.068 13.000 1.00 94.00 106 GLU A C 1
ATOM 817 O O . GLU A 1 106 ? -8.617 -0.416 11.953 1.00 94.00 106 GLU A O 1
ATOM 822 N N . ALA A 1 107 ? -9.586 -0.705 13.943 1.00 92.69 107 ALA A N 1
ATOM 823 C CA . ALA A 1 107 ? -9.734 -2.155 13.789 1.00 92.69 107 ALA A CA 1
ATOM 824 C C . ALA A 1 107 ? -10.621 -2.519 12.582 1.00 92.69 107 ALA A C 1
ATOM 826 O O . ALA A 1 107 ? -10.267 -3.390 11.784 1.00 92.69 107 ALA A O 1
ATOM 827 N N . ILE A 1 108 ? -11.744 -1.815 12.389 1.00 92.94 108 ILE A N 1
ATOM 828 C CA . ILE A 1 108 ? -12.617 -1.990 11.217 1.00 92.94 108 ILE A CA 1
ATOM 829 C C . ILE A 1 108 ? -11.876 -1.612 9.927 1.00 92.94 108 ILE A C 1
ATOM 831 O O . ILE A 1 108 ? -11.903 -2.360 8.945 1.00 92.94 108 ILE A O 1
ATOM 835 N N . ARG A 1 109 ? -11.206 -0.454 9.910 1.00 94.62 109 ARG A N 1
ATOM 836 C CA . ARG A 1 109 ? -10.436 0.030 8.754 1.00 94.62 109 ARG A CA 1
ATOM 837 C C . ARG A 1 109 ? -9.315 -0.945 8.390 1.00 94.62 109 ARG A C 1
ATOM 839 O O . ARG A 1 109 ? -9.156 -1.271 7.213 1.00 94.62 109 ARG A O 1
ATOM 846 N N . TYR A 1 110 ? -8.591 -1.452 9.381 1.00 94.69 110 TYR A N 1
ATOM 847 C CA . TYR A 1 110 ? -7.506 -2.406 9.193 1.00 94.69 110 TYR A CA 1
ATOM 848 C C . TYR A 1 110 ? -8.014 -3.752 8.675 1.00 94.69 110 TYR A C 1
ATOM 850 O O . TYR A 1 110 ? -7.447 -4.292 7.730 1.00 94.69 110 TYR A O 1
ATOM 858 N N . ASN A 1 111 ? -9.138 -4.258 9.191 1.00 94.06 111 ASN A N 1
ATOM 859 C CA . ASN A 1 111 ? -9.763 -5.475 8.668 1.00 94.06 111 ASN A CA 1
ATOM 860 C C . ASN A 1 111 ? -10.171 -5.345 7.196 1.00 94.06 111 ASN A C 1
ATOM 862 O O . ASN A 1 111 ? -9.978 -6.283 6.423 1.00 94.06 111 ASN A O 1
ATOM 866 N N . ARG A 1 112 ? -10.691 -4.183 6.777 1.00 94.06 112 ARG A N 1
ATOM 867 C CA . ARG A 1 112 ? -11.000 -3.918 5.360 1.00 94.06 112 ARG A CA 1
ATOM 868 C C . ARG A 1 112 ? -9.741 -3.955 4.494 1.00 94.06 112 ARG A C 1
ATOM 870 O O . ARG A 1 112 ? -9.778 -4.513 3.398 1.00 94.06 112 ARG A O 1
ATOM 877 N N . LEU A 1 113 ? -8.637 -3.385 4.984 1.00 93.69 113 LEU A N 1
ATOM 878 C CA . LEU A 1 113 ? -7.350 -3.434 4.294 1.00 93.69 113 LEU A CA 1
ATOM 879 C C . LEU A 1 113 ? -6.818 -4.871 4.209 1.00 93.69 113 LEU A C 1
ATOM 881 O O . LEU A 1 113 ? -6.478 -5.311 3.115 1.00 93.69 113 LEU A O 1
ATOM 885 N N . LEU A 1 114 ? -6.809 -5.617 5.318 1.00 92.69 114 LEU A N 1
ATOM 886 C CA . LEU A 1 114 ? -6.399 -7.024 5.344 1.00 92.69 114 LEU A CA 1
ATOM 887 C C . LEU A 1 114 ? -7.210 -7.866 4.362 1.00 92.69 114 LEU A C 1
ATOM 889 O O . LEU A 1 114 ? -6.628 -8.594 3.565 1.00 92.69 114 LEU A O 1
ATOM 893 N N . ALA A 1 115 ? -8.538 -7.733 4.370 1.00 92.06 115 ALA A N 1
ATOM 894 C CA . ALA A 1 115 ? -9.405 -8.455 3.445 1.00 92.06 115 ALA A CA 1
ATOM 895 C C . ALA A 1 115 ? -9.050 -8.145 1.985 1.00 92.06 115 ALA A C 1
ATOM 897 O O . ALA A 1 115 ? -8.951 -9.057 1.165 1.00 92.06 115 ALA A O 1
ATOM 898 N N . ARG A 1 116 ? -8.794 -6.868 1.662 1.00 92.69 116 ARG A N 1
ATOM 899 C CA . ARG A 1 116 ? -8.404 -6.474 0.307 1.00 92.69 116 ARG A CA 1
ATOM 900 C C . ARG A 1 116 ? -7.036 -7.023 -0.084 1.00 92.69 116 ARG A C 1
ATOM 902 O O . ARG A 1 116 ? -6.895 -7.478 -1.209 1.00 92.69 116 ARG A O 1
ATOM 909 N N . VAL A 1 117 ? -6.058 -6.990 0.819 1.00 90.94 117 VAL A N 1
ATOM 910 C CA . VAL A 1 117 ? -4.704 -7.519 0.583 1.00 90.94 117 VAL A CA 1
ATOM 911 C C . VAL A 1 117 ? -4.728 -9.036 0.389 1.00 90.94 117 VAL A C 1
ATOM 913 O O . VAL A 1 117 ? -4.062 -9.547 -0.507 1.00 90.94 117 VAL A O 1
ATOM 916 N N . LEU A 1 118 ? -5.511 -9.762 1.190 1.00 89.94 118 LEU A N 1
ATOM 917 C CA . LEU A 1 118 ? -5.679 -11.206 1.031 1.00 89.94 118 LEU A CA 1
ATOM 918 C C . LEU A 1 118 ? -6.307 -11.539 -0.325 1.00 89.94 118 LEU A C 1
ATOM 920 O O . LEU A 1 118 ? -5.763 -12.366 -1.049 1.00 89.94 118 LEU A O 1
ATOM 924 N N . ASP A 1 119 ? -7.395 -10.859 -0.689 1.00 90.44 119 ASP A N 1
ATOM 925 C CA . ASP A 1 119 ? -8.098 -11.058 -1.962 1.00 90.44 119 ASP A CA 1
ATOM 926 C C . ASP A 1 119 ? -7.222 -10.701 -3.177 1.00 90.44 119 ASP A C 1
ATOM 928 O O . ASP A 1 119 ? -7.210 -11.408 -4.181 1.00 90.44 119 ASP A O 1
ATOM 932 N N . THR A 1 120 ? -6.420 -9.635 -3.107 1.00 90.25 120 THR A N 1
ATOM 933 C CA . THR A 1 120 ? -5.505 -9.304 -4.209 1.00 90.25 120 THR A CA 1
ATOM 934 C C . THR A 1 120 ? -4.362 -10.309 -4.328 1.00 90.25 120 THR A C 1
ATOM 936 O O . THR A 1 120 ? -4.039 -10.718 -5.442 1.00 90.25 120 THR A O 1
ATOM 939 N N . LEU A 1 121 ? -3.770 -10.760 -3.216 1.00 88.00 121 LEU A N 1
ATOM 940 C CA . LEU A 1 121 ? -2.685 -11.749 -3.230 1.00 88.00 121 LEU A CA 1
ATOM 941 C C . LEU A 1 121 ? -3.152 -13.126 -3.717 1.00 88.00 121 LEU A C 1
ATOM 943 O O . LEU A 1 121 ? -2.433 -13.777 -4.481 1.00 88.00 121 LEU A O 1
ATOM 947 N N . THR A 1 122 ? -4.349 -13.571 -3.323 1.00 87.75 122 THR A N 1
ATOM 948 C CA . THR A 1 122 ? -4.926 -14.826 -3.829 1.00 87.75 122 THR A CA 1
ATOM 949 C C . THR A 1 122 ? -5.222 -14.729 -5.320 1.00 87.75 122 THR A C 1
ATOM 951 O O . THR A 1 122 ? -4.808 -15.615 -6.064 1.00 87.75 122 THR A O 1
ATOM 954 N N . ARG A 1 123 ? -5.817 -13.624 -5.790 1.00 87.62 123 ARG A N 1
ATOM 955 C CA . ARG A 1 123 ? -6.050 -13.392 -7.226 1.00 87.62 123 ARG A CA 1
ATOM 956 C C . ARG A 1 123 ? -4.762 -13.361 -8.038 1.00 87.62 123 ARG A C 1
ATOM 958 O O . ARG A 1 123 ? -4.737 -13.921 -9.126 1.00 87.62 123 ARG A O 1
ATOM 965 N N . VAL A 1 124 ? -3.690 -12.745 -7.534 1.00 87.19 124 VAL A N 1
ATOM 966 C CA . VAL A 1 124 ? -2.380 -12.749 -8.214 1.00 87.19 124 VAL A CA 1
ATOM 967 C C . VAL A 1 124 ? -1.852 -14.175 -8.358 1.00 87.19 124 VAL A C 1
ATOM 969 O O . VAL A 1 124 ? -1.404 -14.555 -9.439 1.00 87.19 124 VAL A O 1
ATOM 972 N N . ARG A 1 125 ? -1.943 -14.989 -7.301 1.00 85.75 125 ARG A N 1
ATOM 973 C CA . ARG A 1 125 ? -1.541 -16.400 -7.346 1.00 85.75 125 ARG A CA 1
ATOM 974 C C . ARG A 1 125 ? -2.385 -17.195 -8.343 1.00 85.75 125 ARG A C 1
ATOM 976 O O . ARG A 1 125 ? -1.832 -17.933 -9.154 1.00 85.75 125 ARG A O 1
ATOM 983 N N . ASP A 1 126 ? -3.700 -17.024 -8.298 1.00 85.19 126 ASP A N 1
ATOM 984 C CA . ASP A 1 126 ? -4.633 -17.756 -9.152 1.00 85.19 126 ASP A CA 1
ATOM 985 C C . ASP A 1 126 ? -4.524 -17.313 -10.622 1.00 85.19 126 ASP A C 1
ATOM 987 O O . ASP A 1 126 ? -4.678 -18.135 -11.522 1.00 85.19 126 ASP A O 1
ATOM 991 N N . ALA A 1 127 ? -4.174 -16.050 -10.881 1.00 85.88 127 ALA A N 1
ATOM 992 C CA . ALA A 1 127 ? -3.888 -15.550 -12.222 1.00 85.88 127 ALA A CA 1
ATOM 993 C C . ALA A 1 127 ? -2.571 -16.091 -12.790 1.00 85.88 127 ALA A C 1
ATOM 995 O O . ALA A 1 127 ? -2.504 -16.432 -13.969 1.00 85.88 127 ALA A O 1
ATOM 996 N N . ILE A 1 128 ? -1.534 -16.229 -11.955 1.00 83.81 128 ILE A N 1
ATOM 997 C CA . ILE A 1 128 ? -0.284 -16.897 -12.349 1.00 83.81 128 ILE A CA 1
ATOM 998 C C . ILE A 1 128 ? -0.543 -18.367 -12.706 1.00 83.81 128 ILE A C 1
ATOM 1000 O O . ILE A 1 128 ? 0.016 -18.858 -13.684 1.00 83.81 128 ILE A O 1
ATOM 1004 N N . ASP A 1 129 ? -1.427 -19.033 -11.960 1.00 83.06 129 ASP A N 1
ATOM 1005 C CA . ASP A 1 129 ? -1.853 -20.414 -12.217 1.00 83.06 129 ASP A CA 1
ATOM 1006 C C . ASP A 1 129 ? -2.851 -20.536 -13.387 1.00 83.06 129 ASP A C 1
ATOM 1008 O O . ASP A 1 129 ? -3.278 -21.642 -13.716 1.00 83.06 129 ASP A O 1
ATOM 1012 N N . GLY A 1 130 ? -3.235 -19.420 -14.021 1.00 81.12 130 GLY A N 1
ATOM 1013 C CA . GLY A 1 130 ? -4.151 -19.389 -15.165 1.00 81.12 130 GLY A CA 1
ATOM 1014 C C . GLY A 1 130 ? -5.623 -19.640 -14.820 1.00 81.12 130 GLY A C 1
ATOM 1015 O O . GLY A 1 130 ? -6.429 -19.852 -15.721 1.00 81.12 130 GLY A O 1
ATOM 1016 N N . LYS A 1 131 ? -5.995 -19.618 -13.534 1.00 79.38 131 LYS A N 1
ATOM 1017 C CA . LYS A 1 131 ? -7.369 -19.858 -13.056 1.00 79.38 131 LYS A CA 1
ATOM 1018 C C . LYS A 1 131 ? -8.264 -18.621 -13.145 1.00 79.38 131 LYS A C 1
ATOM 1020 O O . LYS A 1 131 ? -9.482 -18.758 -13.182 1.00 79.38 131 LYS A O 1
ATOM 1025 N N . VAL A 1 132 ? -7.678 -17.422 -13.152 1.00 77.00 132 VAL A N 1
ATOM 1026 C CA . VAL A 1 132 ? -8.402 -16.141 -13.183 1.00 77.00 132 VAL A CA 1
ATOM 1027 C C . VAL A 1 132 ? -7.698 -15.180 -14.140 1.00 77.00 132 VAL A C 1
ATOM 1029 O O . VAL A 1 132 ? -6.474 -15.088 -14.144 1.00 77.00 132 VAL A O 1
ATOM 1032 N N . VAL A 1 133 ? -8.454 -14.441 -14.954 1.00 68.00 133 VAL A N 1
ATOM 1033 C CA . VAL A 1 133 ? -7.893 -13.373 -15.795 1.00 68.00 133 VAL A CA 1
ATOM 1034 C C . VAL A 1 133 ? -7.585 -12.170 -14.904 1.00 68.00 133 VAL A C 1
ATOM 1036 O O . VAL A 1 133 ? -8.462 -11.709 -14.171 1.00 6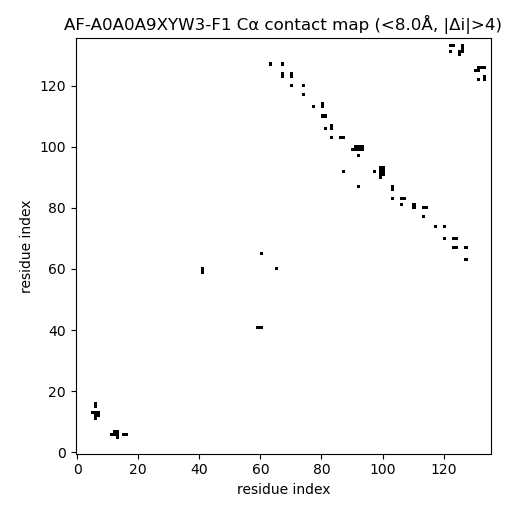8.00 133 VAL A O 1
ATOM 1039 N N . MET A 1 134 ? -6.352 -11.653 -14.952 1.00 62.84 134 MET A N 1
ATOM 1040 C CA . MET A 1 134 ? -6.011 -10.386 -14.295 1.00 62.84 134 MET A CA 1
ATOM 1041 C C . MET A 1 134 ? -6.950 -9.297 -14.826 1.00 62.84 134 MET A C 1
ATOM 1043 O O . MET A 1 134 ? -6.875 -8.931 -15.996 1.00 62.84 134 MET A O 1
ATOM 1047 N N . SER A 1 135 ? -7.867 -8.818 -13.983 1.00 62.47 135 SER A N 1
ATOM 1048 C CA . SER A 1 135 ? -8.648 -7.624 -14.310 1.00 62.47 135 SER A CA 1
ATOM 1049 C C . SER A 1 135 ? -7.733 -6.404 -14.259 1.00 62.47 135 SER A C 1
ATOM 1051 O O . SER A 1 135 ? -6.885 -6.324 -13.366 1.00 62.47 135 SER A O 1
ATOM 1053 N N . ALA A 1 136 ? -7.901 -5.528 -15.253 1.00 41.12 136 ALA A N 1
ATOM 1054 C CA . ALA A 1 136 ? -7.143 -4.294 -15.442 1.00 41.12 136 ALA A CA 1
ATOM 1055 C C . ALA A 1 136 ? -7.313 -3.306 -14.279 1.00 41.12 136 ALA A C 1
ATOM 1057 O O . ALA A 1 136 ? -8.422 -3.265 -13.693 1.00 41.12 136 ALA A O 1
#

Organism: Lygus hesperus (NCBI:txid30085)

Mean predicted aligned error: 13.47 Å

Sequence (136 aa):
MPSQQPPSVFGLHENANITKDDRDARLLLNATLLTQPRQSSSFISSSTSSHSTSVQQSINTDPKCVVKSTATHVLQRLPSLYNIEAIAQKYPIVYTESMNTVLLQEAIRYNRLLARVLDTLTRVRDAIDGKVVMSA

Foldseek 3Di:
DDPDDQCVVVVDDNCVVVVVVVVVVVVVVVVVVVPDDPDVDDPPPPDDDDDDDDDPPPPPPPVLNVLLVVLVVVVVPDDDQDDLVVLCVVQPDDPVCPVSVVVSVVSVVVNVVSVVSVVVSVQSNCVSVVNDPPDD

Solvent-accessible surface area (backbone atoms only — not comparable to full-atom values): 8581 Å² total; per-residue (Å²): 130,80,95,74,77,65,46,59,83,76,77,38,57,72,64,54,54,58,55,48,52,54,51,52,50,51,50,52,52,51,54,49,59,70,70,47,79,82,65,92,67,78,83,78,76,86,73,80,83,78,94,76,94,74,79,95,67,86,65,85,66,48,70,62,57,56,51,41,52,51,45,54,56,51,60,72,69,56,76,77,76,74,62,62,67,64,48,43,70,76,40,53,82,42,89,91,42,62,64,36,48,52,51,54,52,48,53,55,54,48,37,53,50,50,54,50,52,52,54,52,46,50,48,53,46,35,29,70,71,67,77,41,80,81,77,132

pLDDT: mean 78.9, std 18.01, range [34.72, 96.75]

Nearest PDB structures (foldseek):
  5h3w-assembly1_B  TM=6.746E-01  e=9.304E+00  Streptococcus suis

Radius of gyration: 24.83 Å; Cα contacts (8 Å, |Δi|>4): 48; chains: 1; bounding box: 46×65×53 Å

Secondary structure (DSSP, 8-state):
--SS--GGGGT--THHHHHHHHHHHHHHHHHHHHHS--------------------------HHHHHHHHHHHHHHHSPPPP-HHHHHHHS---TT-HHHHHHHHHHHHHHHHHHHHHHHHHHHHHHHTTSS----